Protein AF-W1DVD4-F1 (afdb_monomer_lite)

pLDDT: mean 84.58, std 13.85, range [40.94, 97.06]

Foldseek 3Di:
DPPDDDDQFDDPDPQWTQGLVQRWIWGNDDDTDIGHDDQLRSQLVVVCVVPVVVHDDDPVNCCPRRVVVVVVPDDPVCPVVPPDD

Structure (mmCIF, N/CA/C/O backbone):
data_AF-W1DVD4-F1
#
_entry.id   AF-W1DVD4-F1
#
loop_
_atom_site.group_PDB
_atom_site.id
_atom_site.type_symbol
_atom_site.label_atom_id
_atom_site.label_alt_id
_atom_site.label_comp_id
_atom_site.label_asym_id
_atom_site.label_entity_id
_atom_site.label_seq_id
_atom_site.pdbx_PDB_ins_code
_atom_site.Cartn_x
_atom_site.Cartn_y
_atom_site.Cartn_z
_atom_site.occupancy
_atom_site.B_iso_or_equiv
_atom_site.auth_seq_id
_atom_site.auth_comp_id
_atom_site.auth_asym_id
_atom_site.auth_atom_id
_atom_site.pdbx_PDB_model_num
ATOM 1 N N . MET A 1 1 ? -27.494 2.480 -17.256 1.00 41.84 1 MET A N 1
ATOM 2 C CA . MET A 1 1 ? -26.766 3.012 -16.083 1.00 41.84 1 MET A CA 1
ATOM 3 C C . MET A 1 1 ? -26.020 1.861 -15.424 1.00 41.84 1 MET A C 1
ATOM 5 O O . MET A 1 1 ? -26.613 1.124 -14.648 1.00 41.84 1 MET A O 1
ATOM 9 N N . THR A 1 2 ? -24.758 1.627 -15.778 1.00 51.38 2 THR A N 1
ATOM 10 C CA . THR A 1 2 ? -23.930 0.654 -15.055 1.00 51.38 2 THR A CA 1
ATOM 11 C C . THR A 1 2 ? -23.581 1.270 -13.704 1.00 51.38 2 THR A C 1
ATOM 13 O O . THR A 1 2 ? -22.884 2.279 -13.635 1.00 51.38 2 THR A O 1
ATOM 16 N N . LYS A 1 3 ? -24.127 0.724 -12.612 1.00 59.88 3 LYS A N 1
ATOM 17 C CA . LYS A 1 3 ? -23.692 1.087 -11.258 1.00 59.88 3 LYS A CA 1
ATOM 18 C C . LYS A 1 3 ? -22.245 0.616 -11.112 1.00 59.88 3 LYS A C 1
ATOM 20 O O . LYS A 1 3 ? -22.000 -0.554 -10.843 1.00 59.88 3 LYS A O 1
ATOM 25 N N . GLY A 1 4 ? -21.294 1.504 -11.387 1.00 77.31 4 GLY A N 1
ATOM 26 C CA . GLY A 1 4 ? -19.876 1.222 -11.217 1.00 77.31 4 GLY A CA 1
ATOM 27 C C . GLY A 1 4 ? -19.564 1.069 -9.734 1.00 77.31 4 GLY A C 1
ATOM 28 O O . GLY A 1 4 ? -19.800 1.988 -8.951 1.00 77.31 4 GLY A O 1
ATOM 29 N N . TYR A 1 5 ? -19.047 -0.090 -9.340 1.00 82.00 5 TYR A N 1
ATOM 30 C CA . TYR A 1 5 ? -18.460 -0.257 -8.018 1.00 82.00 5 TYR A CA 1
ATOM 31 C C . TYR A 1 5 ? -17.109 0.466 -7.995 1.00 82.00 5 TYR A C 1
ATOM 33 O O . TYR A 1 5 ? -16.283 0.271 -8.886 1.00 82.00 5 TYR A O 1
ATOM 41 N N . LYS A 1 6 ? -16.883 1.317 -6.988 1.00 86.44 6 LYS A N 1
ATOM 42 C CA . LYS A 1 6 ? -15.603 2.004 -6.770 1.00 86.44 6 LYS A CA 1
ATOM 43 C C . LYS A 1 6 ? -14.840 1.299 -5.654 1.00 86.44 6 LYS A C 1
ATOM 45 O O . LYS A 1 6 ? -15.385 1.106 -4.569 1.00 86.44 6 LYS A O 1
ATOM 50 N N . LEU A 1 7 ? -13.577 0.955 -5.900 1.00 89.25 7 LEU A N 1
ATOM 51 C CA . LEU A 1 7 ? -12.687 0.439 -4.864 1.00 89.25 7 LEU A CA 1
ATOM 52 C C . LEU A 1 7 ? -12.431 1.532 -3.816 1.00 89.25 7 LEU A C 1
ATOM 54 O O . LEU A 1 7 ? -11.878 2.585 -4.131 1.00 89.25 7 LEU A O 1
ATOM 58 N N . LEU A 1 8 ? -12.853 1.284 -2.575 1.00 91.88 8 LEU A N 1
ATOM 59 C CA . LEU A 1 8 ? -12.660 2.216 -1.458 1.00 91.88 8 LEU A CA 1
ATOM 60 C C . LEU A 1 8 ? -11.335 1.985 -0.726 1.00 91.88 8 LEU A C 1
ATOM 62 O O . LEU A 1 8 ? -10.768 2.917 -0.157 1.00 91.88 8 LEU A O 1
ATOM 66 N N . GLY A 1 9 ? -10.838 0.750 -0.732 1.00 94.12 9 GLY A N 1
ATOM 67 C CA . GLY A 1 9 ? -9.669 0.366 0.039 1.00 94.12 9 GLY A CA 1
ATOM 68 C C . GLY A 1 9 ? -9.583 -1.134 0.272 1.00 94.12 9 GLY A C 1
ATOM 69 O O . GLY A 1 9 ? -10.329 -1.910 -0.325 1.00 94.12 9 GLY A O 1
ATOM 70 N N . TYR A 1 10 ? -8.674 -1.522 1.160 1.00 94.81 10 TYR A N 1
ATOM 71 C CA .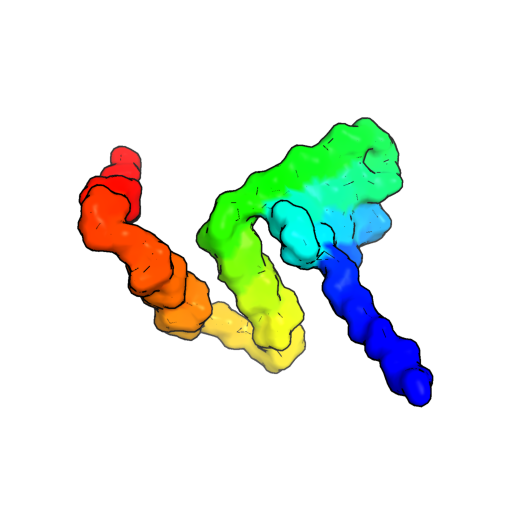 TYR A 1 10 ? -8.310 -2.911 1.415 1.00 94.81 10 TYR A CA 1
ATOM 72 C C . TYR A 1 10 ? -8.403 -3.221 2.908 1.00 94.81 10 TYR A C 1
ATOM 74 O O . TYR A 1 10 ? -7.896 -2.471 3.742 1.00 94.81 10 TYR A O 1
ATOM 82 N N . LYS A 1 11 ? -9.020 -4.352 3.263 1.00 93.94 11 LYS A N 1
ATOM 83 C CA . LYS A 1 11 ? -8.936 -4.900 4.621 1.00 93.94 11 LYS A CA 1
ATOM 84 C C . LYS A 1 11 ? -7.579 -5.594 4.759 1.00 93.94 11 LYS A C 1
ATOM 86 O O . LYS A 1 11 ? -7.370 -6.632 4.141 1.00 93.94 11 LYS A O 1
ATOM 91 N N . LEU A 1 12 ? -6.667 -5.007 5.532 1.00 92.56 12 LEU A N 1
ATOM 92 C CA . LEU A 1 12 ? -5.316 -5.549 5.729 1.00 92.56 12 LEU A CA 1
ATOM 93 C C . LEU A 1 12 ? -5.292 -6.628 6.820 1.00 92.56 12 LEU A C 1
ATOM 95 O O . LEU A 1 12 ? -4.568 -7.609 6.714 1.00 92.56 12 LEU A O 1
ATOM 99 N N . ALA A 1 13 ? -6.100 -6.440 7.862 1.00 90.62 13 ALA A N 1
ATOM 100 C CA . ALA A 1 13 ? -6.298 -7.385 8.957 1.00 90.62 13 ALA A CA 1
ATOM 101 C C . ALA A 1 13 ? -7.707 -7.196 9.537 1.00 90.62 13 ALA A C 1
ATOM 103 O O . ALA A 1 13 ? -8.448 -6.311 9.105 1.00 90.62 13 ALA A O 1
ATOM 104 N N . ASP A 1 14 ? -8.095 -7.991 10.535 1.00 90.81 14 ASP A N 1
ATOM 105 C CA . ASP A 1 14 ? -9.462 -7.963 11.075 1.00 90.81 14 ASP A CA 1
ATOM 106 C C . ASP A 1 14 ? -9.950 -6.592 11.524 1.00 90.81 14 ASP A C 1
ATOM 108 O O . ASP A 1 14 ? -11.091 -6.227 11.240 1.00 90.81 14 ASP A O 1
ATOM 112 N N . ASN A 1 15 ? -9.062 -5.808 12.128 1.00 92.75 15 ASN A N 1
ATOM 113 C CA . ASN A 1 15 ? -9.371 -4.471 12.618 1.00 92.75 15 ASN A CA 1
ATOM 114 C C . ASN A 1 15 ? -8.585 -3.376 11.892 1.00 92.75 15 ASN A C 1
ATOM 116 O O . ASN A 1 15 ? -8.507 -2.270 12.416 1.00 92.75 15 ASN A O 1
ATOM 120 N N . ILE A 1 16 ? -7.992 -3.658 10.727 1.00 94.62 16 ILE A N 1
ATOM 121 C CA . ILE A 1 16 ? -7.149 -2.700 10.001 1.00 94.62 16 ILE A CA 1
ATOM 122 C C . ILE A 1 16 ? -7.651 -2.554 8.569 1.00 94.62 16 ILE A C 1
ATOM 124 O O . ILE A 1 16 ? -7.694 -3.519 7.803 1.00 94.62 16 ILE A O 1
ATOM 128 N N . PHE A 1 17 ? -7.983 -1.323 8.201 1.00 95.56 17 PHE A N 1
ATOM 129 C CA . PHE A 1 17 ? -8.419 -0.955 6.864 1.00 95.56 17 PHE A CA 1
ATOM 130 C C . PHE A 1 17 ? -7.485 0.092 6.274 1.00 95.56 17 PHE A C 1
ATOM 132 O O . PHE A 1 17 ? -7.188 1.096 6.913 1.00 95.56 17 PHE A O 1
ATOM 139 N N . TYR A 1 18 ? -7.048 -0.124 5.042 1.00 97.06 18 TYR A N 1
ATOM 140 C CA . TYR A 1 18 ? -6.346 0.880 4.262 1.00 97.06 18 TYR A CA 1
ATOM 141 C C . TYR A 1 18 ? -7.328 1.586 3.329 1.00 97.06 18 TYR A C 1
ATOM 143 O O . TYR A 1 18 ? -7.869 0.960 2.418 1.00 97.06 18 TYR A O 1
ATOM 151 N N . CYS A 1 19 ? -7.557 2.880 3.549 1.00 95.31 19 CYS A N 1
ATOM 152 C CA . CYS A 1 19 ? -8.405 3.713 2.704 1.00 95.31 19 CYS A CA 1
ATOM 153 C C . CYS A 1 19 ? -7.603 4.237 1.511 1.00 95.31 19 CYS A C 1
ATOM 155 O O . CYS A 1 19 ? -6.675 5.030 1.677 1.00 95.31 19 CYS A O 1
ATOM 157 N N . LEU A 1 20 ? -7.992 3.832 0.300 1.00 94.56 20 LEU A N 1
ATOM 158 C CA . LEU A 1 20 ? -7.270 4.177 -0.926 1.00 94.56 20 LEU A CA 1
ATOM 159 C C . LEU A 1 20 ? -7.389 5.671 -1.256 1.00 94.56 20 LEU A C 1
ATOM 161 O O . LEU A 1 20 ? -6.437 6.287 -1.720 1.00 94.56 20 LEU A O 1
ATOM 165 N N . HIS A 1 21 ? -8.554 6.270 -0.995 1.00 92.00 21 HIS A N 1
ATOM 166 C CA . HIS A 1 21 ? -8.801 7.671 -1.342 1.00 92.00 21 HIS A CA 1
ATOM 167 C C . HIS A 1 21 ? -7.987 8.645 -0.484 1.00 92.00 21 HIS A C 1
ATOM 169 O O . HIS A 1 21 ? -7.455 9.623 -1.003 1.00 92.00 21 HIS A O 1
ATOM 175 N N . HIS A 1 22 ? -7.879 8.359 0.814 1.00 93.19 22 HIS A N 1
ATOM 176 C CA . HIS A 1 22 ? -7.158 9.205 1.764 1.00 93.19 22 HIS A CA 1
ATOM 177 C C . HIS A 1 22 ? -5.720 8.742 2.006 1.00 93.19 22 HIS A C 1
ATOM 179 O O . HIS A 1 22 ? -4.954 9.476 2.615 1.00 93.19 22 HIS A O 1
ATOM 185 N N . ARG A 1 23 ? -5.316 7.572 1.491 1.00 95.06 23 ARG A N 1
ATOM 186 C CA . ARG A 1 23 ? -3.987 6.972 1.698 1.00 95.06 23 ARG A CA 1
ATOM 187 C C . ARG A 1 23 ? -3.627 6.866 3.177 1.00 95.06 23 ARG A C 1
ATOM 189 O O . ARG A 1 23 ? -2.562 7.292 3.619 1.00 95.06 23 ARG A O 1
ATOM 196 N N . GLU A 1 24 ? -4.528 6.263 3.935 1.00 96.56 24 GLU A N 1
ATOM 197 C CA . GLU A 1 24 ? -4.417 6.144 5.385 1.00 96.56 24 GLU A CA 1
ATOM 198 C C . GLU A 1 24 ? -4.775 4.746 5.870 1.00 96.56 24 GLU A C 1
ATOM 200 O O . GLU A 1 24 ? -5.609 4.053 5.284 1.00 96.56 24 GLU A O 1
ATOM 205 N N . ILE A 1 25 ? -4.143 4.345 6.967 1.00 96.31 25 ILE A N 1
ATOM 206 C CA . ILE A 1 25 ? -4.450 3.112 7.683 1.00 96.31 25 ILE A CA 1
ATOM 207 C C . ILE A 1 25 ? -5.331 3.470 8.876 1.00 96.31 25 ILE A C 1
ATOM 209 O O . ILE A 1 25 ? -4.970 4.314 9.695 1.00 96.31 25 ILE A O 1
ATOM 213 N N . ILE A 1 26 ? -6.486 2.822 8.971 1.00 95.31 26 ILE A N 1
ATOM 214 C CA . ILE A 1 26 ? -7.525 3.085 9.960 1.00 95.31 26 ILE A CA 1
ATOM 215 C C . ILE A 1 26 ? -7.753 1.817 10.775 1.00 95.31 26 ILE A C 1
ATOM 217 O O . ILE A 1 26 ? -7.940 0.727 10.228 1.00 95.31 26 ILE A O 1
ATOM 221 N N . THR A 1 27 ? -7.783 1.972 12.094 1.00 94.31 27 THR A N 1
ATOM 222 C CA . THR A 1 27 ? -8.255 0.920 13.000 1.00 94.31 27 THR A CA 1
ATOM 223 C C . THR A 1 27 ? -9.782 0.938 13.079 1.00 94.31 27 THR A C 1
ATOM 225 O O . THR A 1 27 ? -10.392 1.971 13.342 1.00 94.31 27 THR A O 1
ATOM 228 N N . LEU A 1 28 ? -10.417 -0.207 12.821 1.00 88.00 28 LEU A N 1
ATOM 229 C CA . LEU A 1 28 ? -11.879 -0.334 12.753 1.00 88.00 28 LEU A CA 1
ATOM 230 C C . LEU A 1 28 ? -12.539 -0.554 14.124 1.00 88.00 28 LEU A C 1
ATOM 232 O O . LEU A 1 28 ? -13.744 -0.355 14.261 1.00 88.00 28 LEU A O 1
ATOM 236 N N . ARG A 1 29 ? -11.777 -1.007 15.126 1.00 85.81 29 ARG A N 1
ATOM 237 C CA . ARG A 1 29 ? -12.261 -1.305 16.483 1.00 85.81 29 ARG A CA 1
ATOM 238 C C . ARG A 1 29 ? -11.265 -0.819 17.533 1.00 85.81 29 ARG A C 1
ATOM 240 O O . ARG A 1 29 ? -10.064 -0.800 17.276 1.00 85.81 29 ARG A O 1
ATOM 247 N N . GLY A 1 30 ? -11.771 -0.510 18.726 1.00 82.19 30 GLY A N 1
ATOM 248 C CA . GLY A 1 30 ? -10.972 0.012 19.836 1.00 82.19 30 GLY A CA 1
ATOM 249 C C . GLY A 1 30 ? -10.693 1.509 19.699 1.00 82.19 30 GLY A C 1
ATOM 250 O O . GLY A 1 30 ? -11.461 2.237 19.067 1.00 82.19 30 GLY A O 1
ATOM 251 N N . THR A 1 31 ? -9.604 1.978 20.308 1.00 80.50 31 THR A N 1
ATOM 252 C CA . THR A 1 31 ? -9.186 3.381 20.219 1.00 80.50 31 THR A CA 1
ATOM 253 C C . THR A 1 31 ? -8.851 3.731 18.775 1.00 80.50 31 THR A C 1
ATOM 255 O O . THR A 1 31 ? -7.908 3.184 18.198 1.00 80.50 31 THR A O 1
ATOM 258 N N . ARG A 1 32 ? -9.622 4.659 18.198 1.00 79.69 32 ARG A N 1
ATOM 259 C CA . ARG A 1 32 ? -9.456 5.097 16.813 1.00 79.69 32 ARG A CA 1
ATOM 260 C C . ARG A 1 32 ? -8.058 5.675 16.607 1.00 79.69 32 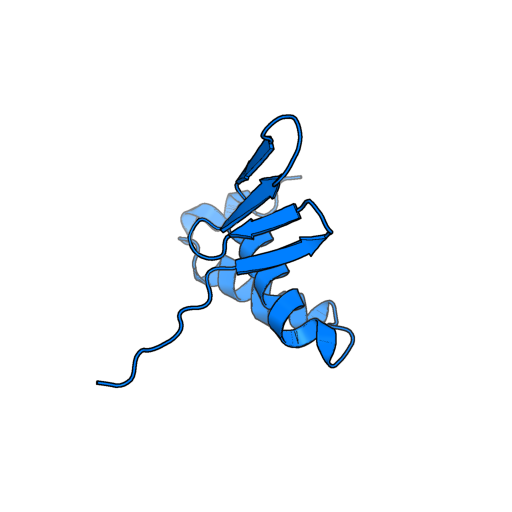ARG A C 1
ATOM 262 O O . ARG A 1 32 ? -7.771 6.802 16.993 1.00 79.69 32 ARG A O 1
ATOM 269 N N . THR A 1 33 ? -7.226 4.895 15.939 1.00 87.06 33 THR A N 1
ATOM 270 C CA . THR A 1 33 ? -5.914 5.290 15.435 1.00 87.06 33 THR A CA 1
ATOM 271 C C . THR A 1 33 ? -5.981 5.364 13.916 1.00 87.06 33 THR A C 1
ATOM 273 O O . THR A 1 33 ? -6.463 4.432 13.262 1.00 87.06 33 THR A O 1
ATOM 276 N N . GLN A 1 34 ? -5.516 6.485 13.373 1.00 91.88 34 GLN A N 1
ATOM 277 C CA . GLN A 1 34 ? -5.471 6.782 11.947 1.00 91.88 34 GLN A CA 1
ATOM 278 C C . GLN A 1 34 ? -4.047 7.214 11.607 1.00 91.88 34 GLN A C 1
ATOM 280 O O . GLN A 1 34 ? -3.507 8.126 12.232 1.00 91.88 34 GLN A O 1
ATOM 285 N N . VAL A 1 35 ? -3.433 6.533 10.644 1.00 94.19 35 VAL A N 1
ATOM 286 C CA . VAL A 1 35 ? -2.059 6.796 10.214 1.00 94.19 35 VAL A CA 1
ATOM 287 C C . VAL A 1 35 ? -2.083 7.220 8.758 1.00 94.19 35 VAL A C 1
ATOM 289 O O . VAL A 1 35 ? -2.335 6.407 7.869 1.00 94.19 35 VAL A O 1
ATOM 292 N N . GLN A 1 36 ? -1.802 8.496 8.518 1.00 96.12 36 GLN A N 1
ATOM 293 C CA . GLN A 1 36 ? -1.628 9.027 7.174 1.00 96.12 36 GLN A CA 1
ATOM 294 C C . GLN A 1 36 ? -0.310 8.514 6.586 1.00 96.12 36 GLN A C 1
ATOM 296 O O . GLN A 1 36 ? 0.760 8.735 7.159 1.00 96.12 36 GLN A O 1
ATOM 301 N N . LEU A 1 37 ? -0.366 7.865 5.423 1.00 94.25 37 LEU A N 1
ATOM 302 C CA . LEU A 1 37 ? 0.841 7.451 4.719 1.00 94.25 37 LEU A CA 1
ATOM 303 C C . LEU A 1 37 ? 1.405 8.618 3.910 1.00 94.25 37 LEU A C 1
ATOM 305 O O . LEU A 1 37 ? 0.679 9.351 3.234 1.00 94.25 37 LEU A O 1
ATOM 309 N N . ARG A 1 38 ? 2.733 8.759 3.938 1.00 90.75 38 ARG A N 1
ATOM 310 C CA . ARG A 1 38 ? 3.452 9.608 2.978 1.00 90.75 38 ARG A CA 1
ATOM 311 C C . ARG A 1 38 ? 3.336 8.997 1.581 1.00 90.75 38 ARG A C 1
ATOM 313 O O . ARG A 1 38 ? 3.193 7.783 1.451 1.00 90.75 38 ARG A O 1
ATOM 320 N N . SER A 1 39 ? 3.481 9.816 0.539 1.00 86.56 39 SER A N 1
ATOM 321 C CA . SER A 1 39 ? 3.319 9.384 -0.858 1.00 86.56 39 SER A CA 1
ATOM 322 C C . SER A 1 39 ? 4.121 8.127 -1.201 1.00 86.56 39 SER A C 1
ATOM 324 O O . SER A 1 39 ? 3.566 7.210 -1.793 1.00 86.56 39 SER A O 1
ATOM 326 N N . THR A 1 40 ? 5.382 8.034 -0.765 1.00 89.12 40 THR A N 1
ATOM 327 C CA . THR A 1 40 ? 6.219 6.846 -1.000 1.00 89.12 40 THR A CA 1
ATOM 328 C C . THR A 1 40 ? 5.66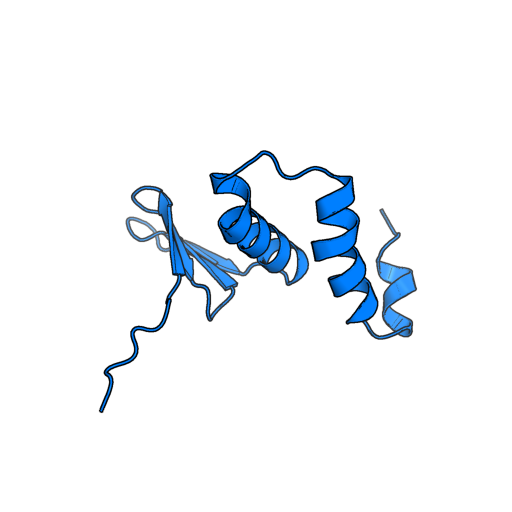1 5.587 -0.353 1.00 89.12 40 THR A C 1
ATOM 330 O O . THR A 1 40 ? 5.587 4.550 -1.001 1.00 89.12 40 THR A O 1
ATOM 333 N N . MET A 1 41 ? 5.223 5.684 0.904 1.00 92.75 41 MET A N 1
ATOM 334 C CA . MET A 1 41 ? 4.647 4.555 1.638 1.00 92.75 41 MET A CA 1
ATOM 335 C C . MET A 1 41 ? 3.344 4.083 0.986 1.00 92.75 41 MET A C 1
ATOM 337 O O . MET A 1 41 ? 3.133 2.884 0.843 1.00 92.75 41 MET A O 1
ATOM 341 N N . ALA A 1 42 ? 2.493 5.022 0.561 1.00 92.94 42 ALA A N 1
ATOM 342 C CA . ALA A 1 42 ? 1.244 4.706 -0.121 1.00 92.94 42 ALA A CA 1
ATOM 343 C C . ALA A 1 42 ? 1.488 4.045 -1.483 1.00 92.94 42 ALA A C 1
ATOM 345 O O . ALA A 1 42 ? 0.928 2.989 -1.743 1.00 92.94 42 ALA A O 1
ATOM 346 N N . CYS A 1 43 ? 2.369 4.609 -2.318 1.00 92.38 43 CYS A N 1
ATOM 347 C CA . CYS A 1 43 ? 2.695 4.030 -3.622 1.00 92.38 43 CYS A CA 1
ATOM 348 C C . CYS A 1 43 ? 3.290 2.622 -3.493 1.00 92.38 43 CYS A C 1
ATOM 350 O O . CYS A 1 43 ? 2.901 1.734 -4.246 1.00 92.38 43 CYS A O 1
ATOM 352 N N . LEU A 1 44 ? 4.193 2.403 -2.530 1.00 94.00 44 LEU A N 1
ATOM 353 C CA . LEU A 1 44 ? 4.741 1.076 -2.252 1.00 94.00 44 LEU A CA 1
ATOM 354 C C . LEU A 1 44 ? 3.636 0.090 -1.858 1.00 94.00 44 LEU A C 1
ATOM 356 O O . LEU A 1 44 ? 3.534 -0.984 -2.444 1.00 94.00 44 LEU A O 1
ATOM 360 N N . LEU A 1 45 ? 2.799 0.456 -0.884 1.00 94.88 45 LEU A N 1
ATOM 361 C CA . LEU A 1 45 ? 1.723 -0.409 -0.404 1.00 94.88 45 LEU A CA 1
ATOM 362 C C . LEU A 1 45 ? 0.716 -0.735 -1.516 1.00 94.88 45 LEU A C 1
ATOM 364 O O . LEU A 1 45 ? 0.360 -1.895 -1.691 1.00 94.88 45 LEU A O 1
ATOM 368 N N . GLU A 1 46 ? 0.281 0.268 -2.282 1.00 93.94 46 GLU A N 1
ATOM 369 C CA . GLU A 1 46 ? -0.631 0.104 -3.421 1.00 93.94 46 GLU A CA 1
ATOM 370 C C . GLU A 1 46 ? -0.037 -0.844 -4.479 1.00 93.94 46 GLU A C 1
ATOM 372 O O . GLU A 1 46 ? -0.745 -1.719 -4.978 1.00 93.94 46 GLU A O 1
ATOM 377 N N . TYR A 1 47 ? 1.264 -0.727 -4.772 1.00 93.75 47 TYR A N 1
ATOM 378 C CA . TYR A 1 47 ? 1.954 -1.604 -5.720 1.00 93.75 47 TYR A CA 1
ATOM 379 C C . TYR A 1 47 ? 2.022 -3.052 -5.221 1.00 93.75 47 TYR A C 1
ATOM 381 O O . TYR A 1 47 ? 1.682 -3.987 -5.948 1.00 93.75 47 TYR A O 1
ATOM 389 N N . LEU A 1 48 ? 2.397 -3.252 -3.956 1.00 94.75 48 LEU A N 1
ATOM 390 C CA . LEU A 1 48 ? 2.449 -4.583 -3.349 1.00 94.75 48 LEU A CA 1
ATOM 391 C C . LEU A 1 48 ? 1.065 -5.240 -3.290 1.00 94.75 48 LEU A C 1
ATOM 393 O O . LEU A 1 48 ? 0.950 -6.435 -3.542 1.00 94.75 48 LEU A O 1
ATOM 397 N N . LEU A 1 49 ? 0.004 -4.478 -3.014 1.00 92.75 49 LEU A N 1
ATOM 398 C CA . LEU A 1 49 ? -1.369 -4.995 -3.019 1.00 92.75 49 LEU A CA 1
ATOM 399 C C . LEU A 1 49 ? -1.836 -5.407 -4.422 1.00 92.75 49 LEU A C 1
ATOM 401 O O . LEU A 1 49 ? -2.596 -6.367 -4.548 1.00 92.75 49 LEU A O 1
ATOM 405 N N . ALA A 1 50 ? -1.384 -4.703 -5.462 1.00 91.31 50 ALA A N 1
ATOM 406 C CA . ALA A 1 50 ? -1.735 -5.005 -6.846 1.00 91.31 50 ALA A CA 1
ATOM 407 C C . ALA A 1 50 ? -0.965 -6.209 -7.417 1.00 91.31 50 ALA A C 1
ATOM 409 O O . ALA A 1 50 ? -1.540 -6.979 -8.181 1.00 91.31 50 ALA A O 1
ATOM 410 N N . HIS A 1 51 ? 0.308 -6.388 -7.047 1.00 93.31 51 HIS A N 1
ATOM 411 C CA . HIS A 1 51 ? 1.208 -7.345 -7.713 1.00 93.31 51 HIS A CA 1
ATOM 412 C C . HIS A 1 51 ? 1.716 -8.478 -6.810 1.00 93.31 51 HIS A C 1
ATOM 414 O O . HIS A 1 51 ? 2.012 -9.572 -7.289 1.00 93.31 51 HIS A O 1
ATOM 42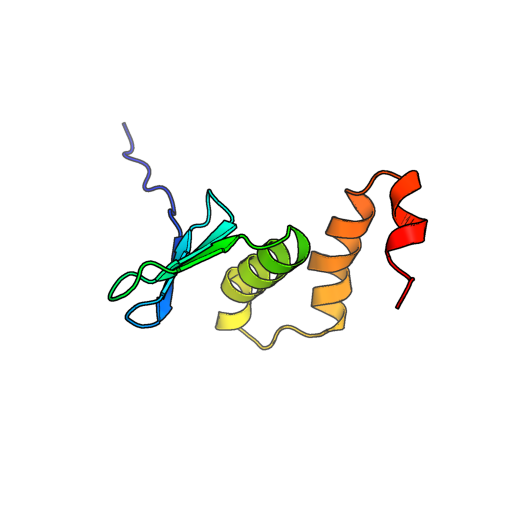0 N N . GLY A 1 52 ? 1.769 -8.259 -5.495 1.00 90.25 52 GLY A N 1
ATOM 421 C CA . GLY A 1 52 ? 2.344 -9.201 -4.530 1.00 90.25 52 GLY A CA 1
ATOM 422 C C . GLY A 1 52 ? 1.534 -10.480 -4.322 1.00 90.25 52 GLY A C 1
ATOM 423 O O . GLY A 1 52 ? 2.009 -11.412 -3.678 1.00 90.25 52 GLY A O 1
ATOM 424 N N . ARG A 1 53 ? 0.309 -10.551 -4.860 1.00 88.50 53 ARG A N 1
ATOM 425 C CA . ARG A 1 53 ? -0.514 -11.766 -4.805 1.00 88.50 53 ARG A CA 1
ATOM 426 C C . AR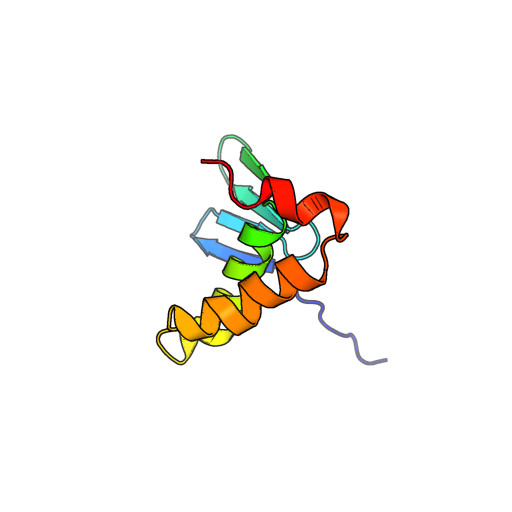G A 1 53 ? -0.038 -12.842 -5.781 1.00 88.50 53 ARG A C 1
ATOM 428 O O . ARG A 1 53 ? -0.203 -14.024 -5.497 1.00 88.50 53 ARG A O 1
ATOM 435 N N . GLU A 1 54 ? 0.493 -12.441 -6.930 1.00 89.62 54 GLU A N 1
ATOM 436 C CA . GLU A 1 54 ? 0.851 -13.363 -8.014 1.00 89.62 54 GLU A CA 1
ATOM 437 C C . GLU A 1 54 ? 2.282 -13.872 -7.875 1.00 89.62 54 GLU A C 1
ATOM 439 O O . GLU A 1 54 ? 2.577 -15.016 -8.218 1.00 89.62 54 GLU A O 1
ATOM 444 N N . ARG A 1 55 ? 3.175 -13.021 -7.362 1.00 92.69 55 ARG A N 1
ATOM 445 C CA . ARG A 1 55 ? 4.591 -13.336 -7.203 1.00 92.69 55 ARG A CA 1
ATOM 446 C C . ARG A 1 55 ? 5.257 -12.441 -6.173 1.00 92.69 55 ARG A C 1
ATOM 448 O O . ARG A 1 55 ? 4.750 -11.378 -5.819 1.00 92.69 55 ARG A O 1
ATOM 455 N N . LEU A 1 56 ? 6.456 -12.851 -5.773 1.00 93.44 56 LEU A N 1
ATOM 456 C CA . LEU A 1 56 ? 7.365 -11.966 -5.068 1.00 93.44 56 LEU A CA 1
ATOM 457 C C . LEU A 1 56 ? 7.737 -10.787 -5.981 1.00 93.44 56 LEU A C 1
ATOM 459 O O . LEU A 1 56 ? 8.098 -10.968 -7.149 1.00 93.44 56 LEU A O 1
ATOM 463 N N . VAL A 1 57 ? 7.619 -9.583 -5.434 1.00 95.25 57 VAL A N 1
ATOM 464 C CA . VAL A 1 57 ? 8.048 -8.339 -6.076 1.00 95.25 57 VAL A CA 1
ATOM 465 C C . VAL A 1 57 ? 9.514 -8.123 -5.705 1.00 95.25 57 VAL A C 1
ATOM 467 O O . VAL A 1 57 ? 9.835 -8.156 -4.518 1.00 95.25 57 VAL A O 1
ATOM 470 N N . SER A 1 58 ? 10.397 -7.962 -6.695 1.00 94.12 58 SER A N 1
ATOM 471 C CA . SER A 1 58 ? 11.832 -7.773 -6.439 1.00 94.12 58 SER A CA 1
ATOM 472 C C . SER A 1 58 ? 12.163 -6.320 -6.106 1.00 94.12 58 SER A C 1
ATOM 474 O O . SER A 1 58 ? 11.403 -5.403 -6.433 1.00 94.12 58 SER A O 1
ATOM 476 N N . ASP A 1 59 ? 13.324 -6.099 -5.493 1.00 93.38 59 ASP A N 1
ATOM 477 C CA . ASP A 1 59 ? 13.794 -4.754 -5.171 1.00 93.38 59 ASP A CA 1
ATOM 478 C C . ASP A 1 59 ? 14.013 -3.921 -6.442 1.00 93.38 59 ASP A C 1
ATOM 480 O O . ASP A 1 59 ? 13.609 -2.762 -6.484 1.00 93.38 59 ASP A O 1
ATOM 484 N N . GLU A 1 60 ? 14.558 -4.504 -7.517 1.00 93.56 60 GLU A N 1
ATOM 485 C CA . GLU A 1 60 ? 14.733 -3.810 -8.803 1.00 93.56 60 GLU A CA 1
ATOM 486 C C . GLU A 1 60 ? 13.397 -3.321 -9.364 1.00 93.56 60 GLU A C 1
ATOM 488 O O . GLU A 1 60 ? 13.282 -2.201 -9.867 1.00 93.56 60 GLU A O 1
ATOM 493 N N . GLU A 1 61 ? 12.359 -4.145 -9.247 1.00 93.00 61 GLU A N 1
ATOM 494 C CA . GLU A 1 61 ? 11.031 -3.775 -9.698 1.00 93.00 61 GLU A CA 1
ATOM 495 C C . GLU A 1 61 ? 10.446 -2.632 -8.873 1.00 93.00 61 GLU A C 1
ATOM 497 O O . GLU A 1 61 ? 9.840 -1.724 -9.446 1.00 93.00 61 GLU A O 1
ATOM 502 N N . LEU A 1 62 ? 10.628 -2.655 -7.552 1.00 92.81 62 LEU A N 1
ATOM 503 C CA . LEU A 1 62 ? 10.210 -1.560 -6.682 1.00 92.81 62 LEU A CA 1
ATOM 504 C C . LEU A 1 62 ? 10.967 -0.273 -7.015 1.00 92.81 62 LEU A C 1
ATOM 506 O O . LEU A 1 62 ? 10.350 0.795 -7.092 1.00 92.81 62 LEU A O 1
ATOM 510 N N . MET A 1 63 ? 12.273 -0.365 -7.275 1.00 91.00 63 MET A N 1
ATOM 511 C CA . MET A 1 63 ? 13.087 0.789 -7.648 1.00 91.00 63 MET A CA 1
ATOM 512 C C . MET A 1 63 ? 12.531 1.484 -8.895 1.00 91.00 63 MET A C 1
ATOM 514 O O . MET A 1 63 ? 12.309 2.695 -8.866 1.00 91.00 63 MET A O 1
ATOM 518 N N . ILE A 1 64 ? 12.189 0.722 -9.935 1.00 88.94 64 ILE A N 1
ATOM 519 C CA . ILE A 1 64 ? 11.657 1.256 -11.198 1.00 88.94 64 ILE A CA 1
ATOM 520 C C . ILE A 1 64 ? 10.195 1.707 -11.049 1.00 88.94 64 ILE A C 1
ATOM 522 O O . ILE A 1 64 ? 9.803 2.811 -11.434 1.00 88.94 64 ILE A O 1
ATOM 526 N N . ASN A 1 65 ? 9.337 0.856 -10.486 1.00 87.94 65 ASN A N 1
ATOM 527 C CA . ASN A 1 65 ? 7.891 1.065 -10.556 1.00 87.94 65 ASN A CA 1
ATOM 528 C C . ASN A 1 65 ? 7.320 1.931 -9.438 1.00 87.94 65 ASN A C 1
ATOM 530 O O . ASN A 1 65 ? 6.191 2.415 -9.584 1.00 87.94 65 ASN A O 1
ATOM 534 N N . VAL A 1 66 ? 8.081 2.141 -8.362 1.00 89.06 66 VAL A N 1
ATOM 535 C CA . VAL A 1 66 ? 7.686 2.962 -7.217 1.00 89.06 66 VAL A CA 1
ATOM 536 C C . VAL A 1 66 ? 8.654 4.135 -7.045 1.00 89.06 66 VAL A C 1
ATOM 538 O O . VAL A 1 66 ? 8.219 5.284 -7.148 1.00 89.06 66 VAL A O 1
ATOM 541 N N . TRP A 1 67 ? 9.951 3.890 -6.830 1.00 86.00 67 TRP A N 1
ATOM 542 C CA . TRP A 1 67 ? 10.899 4.959 -6.473 1.00 86.00 67 TRP A CA 1
ATOM 543 C C . TRP A 1 67 ? 11.179 5.925 -7.621 1.00 86.00 67 TRP A C 1
ATOM 545 O O . TRP A 1 67 ? 11.054 7.132 -7.421 1.00 86.00 67 TRP A O 1
ATOM 555 N N . GLU A 1 68 ? 11.487 5.443 -8.824 1.00 83.94 68 GLU A N 1
ATOM 556 C CA . GLU A 1 68 ? 11.731 6.318 -9.977 1.00 83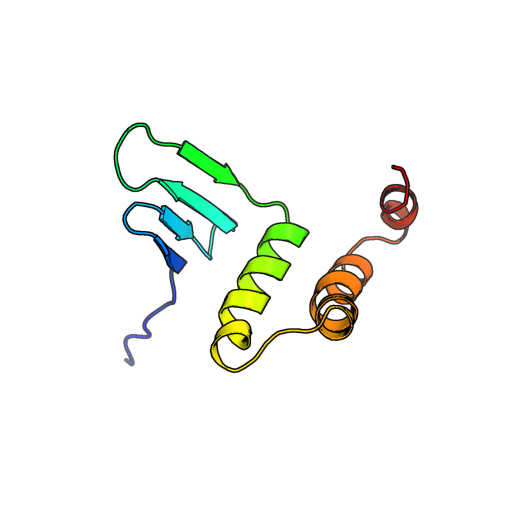.94 68 GLU A CA 1
ATOM 557 C C . GLU A 1 68 ? 10.500 7.159 -10.322 1.00 83.94 68 GLU A C 1
ATOM 559 O O . GLU A 1 68 ? 10.626 8.352 -10.604 1.00 83.94 68 GLU A O 1
ATOM 564 N N . LYS A 1 69 ? 9.289 6.598 -10.196 1.00 79.00 69 LYS A N 1
ATOM 565 C CA . LYS A 1 69 ? 8.049 7.369 -10.383 1.00 79.00 69 LYS A CA 1
ATOM 566 C C . LYS A 1 69 ? 7.918 8.491 -9.360 1.00 79.00 69 LYS A C 1
ATOM 568 O O . LYS A 1 69 ? 7.582 9.611 -9.733 1.00 79.00 69 LYS A O 1
ATOM 573 N N . ILE A 1 70 ? 8.221 8.227 -8.092 1.00 80.81 70 ILE A N 1
ATOM 574 C CA . ILE A 1 70 ? 8.175 9.251 -7.040 1.00 80.81 70 ILE A CA 1
ATOM 575 C C . ILE A 1 70 ? 9.224 10.334 -7.289 1.00 80.81 70 ILE A C 1
ATOM 577 O O . ILE A 1 70 ? 8.907 11.515 -7.189 1.00 80.81 70 ILE A O 1
ATOM 581 N N . ILE A 1 71 ? 10.450 9.943 -7.638 1.00 76.19 71 ILE A N 1
ATOM 582 C CA . ILE A 1 71 ? 11.545 10.866 -7.947 1.00 76.19 71 ILE A CA 1
ATOM 583 C C . ILE A 1 71 ? 11.167 11.732 -9.152 1.00 76.19 71 ILE A C 1
ATOM 585 O O . ILE A 1 71 ? 11.248 12.952 -9.065 1.00 76.19 71 ILE A O 1
ATOM 589 N N . SER A 1 72 ? 10.664 11.134 -10.233 1.00 72.69 72 SER A N 1
ATOM 590 C CA . SER A 1 72 ? 10.252 11.861 -11.441 1.00 72.69 72 SER A CA 1
ATOM 591 C C . SER A 1 72 ? 9.102 12.849 -11.205 1.00 72.69 72 SER A C 1
ATOM 593 O O . SER A 1 72 ? 9.017 13.868 -11.888 1.00 72.69 72 SER A O 1
ATOM 595 N N . ALA A 1 73 ? 8.238 12.578 -10.220 1.00 73.62 73 ALA A N 1
ATOM 596 C CA . ALA A 1 73 ? 7.133 13.449 -9.832 1.00 73.62 73 ALA A CA 1
ATOM 597 C C . ALA A 1 73 ? 7.555 14.595 -8.893 1.00 73.62 73 ALA A C 1
ATOM 599 O O . ALA A 1 73 ? 6.765 15.508 -8.640 1.00 73.62 73 ALA A O 1
ATOM 600 N N . LEU A 1 74 ? 8.778 14.563 -8.353 1.00 70.06 74 LEU A N 1
ATOM 601 C CA . LEU A 1 74 ? 9.295 15.623 -7.497 1.00 70.06 74 LEU A CA 1
ATOM 602 C C . LEU A 1 74 ? 9.877 16.774 -8.337 1.00 70.06 74 LEU A C 1
ATOM 604 O O . LEU A 1 74 ? 10.557 16.551 -9.340 1.00 70.06 74 LEU A O 1
ATOM 608 N N . PRO A 1 75 ? 9.681 18.036 -7.917 1.00 70.69 75 PRO A N 1
ATOM 609 C CA . PRO A 1 75 ? 10.369 19.156 -8.541 1.00 70.69 75 PRO A CA 1
ATOM 610 C C . PRO A 1 75 ? 11.883 19.009 -8.352 1.00 70.69 75 PRO A C 1
ATOM 612 O O . PRO A 1 75 ? 12.343 18.565 -7.299 1.00 70.69 75 PRO A O 1
ATOM 615 N N . ARG A 1 76 ? 12.675 19.449 -9.342 1.00 66.12 76 ARG A N 1
ATOM 616 C CA . ARG A 1 76 ? 14.146 19.292 -9.332 1.00 66.12 76 ARG A CA 1
ATOM 617 C C . ARG A 1 76 ? 14.826 19.856 -8.074 1.00 66.12 76 ARG A C 1
ATOM 619 O O . ARG A 1 76 ? 15.876 19.370 -7.668 1.00 66.12 76 ARG A O 1
ATOM 626 N N . SER A 1 77 ? 14.209 20.843 -7.426 1.00 72.56 77 SER A N 1
ATOM 627 C CA . SER A 1 77 ? 14.661 21.435 -6.160 1.00 72.56 77 SER A CA 1
ATOM 628 C C . SER A 1 77 ? 14.560 20.497 -4.948 1.00 72.56 77 SER A C 1
ATOM 630 O O . SER A 1 77 ? 15.193 20.744 -3.925 1.00 72.56 77 SER A O 1
ATOM 632 N N . ALA A 1 78 ? 13.780 19.417 -5.032 1.00 64.69 78 ALA A N 1
ATOM 633 C CA . ALA A 1 78 ? 13.587 18.462 -3.947 1.00 64.69 78 ALA A CA 1
ATOM 634 C C . ALA A 1 78 ? 14.605 17.309 -3.955 1.00 64.69 78 ALA A C 1
ATOM 636 O O . ALA A 1 78 ? 14.727 16.628 -2.936 1.00 64.69 78 ALA A O 1
ATOM 637 N N . TYR A 1 79 ? 15.374 17.122 -5.037 1.00 63.94 79 TYR A N 1
ATOM 638 C CA . TYR A 1 79 ? 16.345 16.026 -5.146 1.00 63.94 79 TYR A CA 1
ATOM 639 C C . TYR A 1 79 ? 17.421 16.056 -4.051 1.00 63.94 79 TYR A C 1
ATOM 641 O O . TYR A 1 79 ? 17.788 15.010 -3.525 1.00 63.94 79 TYR A O 1
ATOM 649 N N . GLY A 1 80 ? 17.851 17.243 -3.607 1.00 58.97 80 GLY A N 1
ATOM 650 C CA . GLY A 1 80 ? 18.838 17.387 -2.528 1.00 58.97 80 GLY A CA 1
ATOM 651 C C . GLY A 1 80 ? 18.368 16.915 -1.142 1.00 58.97 80 GLY A C 1
ATOM 652 O O . GLY A 1 80 ? 19.192 16.770 -0.241 1.00 58.97 80 GLY A O 1
ATOM 653 N N . ARG A 1 81 ? 17.061 16.665 -0.955 1.00 59.53 81 ARG A N 1
ATOM 654 C CA . ARG A 1 81 ? 16.485 16.153 0.304 1.00 59.53 81 ARG A CA 1
ATOM 655 C C . ARG A 1 81 ? 16.335 14.631 0.340 1.00 59.53 81 ARG A C 1
ATOM 657 O O . ARG A 1 81 ? 16.030 14.100 1.399 1.00 59.53 81 ARG A O 1
ATOM 664 N N . LEU A 1 82 ? 16.543 13.938 -0.781 1.00 54.78 82 LEU A N 1
ATOM 665 C CA . LEU A 1 82 ? 16.380 12.481 -0.870 1.00 54.78 82 LEU A CA 1
ATOM 666 C C . LEU A 1 82 ? 17.593 11.691 -0.348 1.00 54.78 82 LEU A C 1
ATOM 668 O O . LEU A 1 82 ? 17.460 10.503 -0.088 1.00 54.78 82 LEU A O 1
ATOM 672 N N . PHE A 1 83 ? 18.750 12.339 -0.168 1.00 53.94 83 PHE A N 1
ATOM 673 C CA . PHE A 1 83 ? 20.027 11.675 0.142 1.00 53.94 83 PHE A CA 1
ATOM 674 C C . PHE A 1 83 ? 20.666 12.111 1.468 1.00 53.94 83 PHE A C 1
ATOM 676 O O . PHE A 1 83 ? 21.847 11.858 1.693 1.00 53.94 83 PHE A O 1
ATOM 683 N N . ARG A 1 84 ? 19.928 12.800 2.346 1.00 45.12 84 ARG A N 1
ATOM 684 C CA . ARG A 1 84 ? 20.425 13.131 3.689 1.00 45.12 84 ARG A CA 1
ATOM 685 C C . ARG A 1 84 ? 19.855 12.129 4.690 1.00 45.12 84 ARG A C 1
ATOM 687 O O . ARG A 1 84 ? 18.650 12.151 4.934 1.00 45.12 84 ARG A O 1
ATOM 694 N N . ALA A 1 85 ? 20.730 11.245 5.168 1.00 40.94 85 ALA A N 1
ATOM 695 C CA . ALA A 1 85 ? 20.495 10.343 6.292 1.00 40.94 85 ALA A CA 1
ATOM 696 C C . ALA A 1 85 ? 20.471 11.116 7.618 1.00 40.94 85 ALA A C 1
ATOM 698 O O . ALA A 1 85 ? 21.215 12.122 7.716 1.00 40.94 85 ALA A O 1
#

Secondary structure (DSSP, 8-state):
---PPPP-EEEEETTEEEETTTTEEEESSSS--EEEPPHHHHHHHHHHHHHTTTSPPPHHHHIIIIIIHHHHHS-GGGGGGSS--

Sequence (85 aa):
MTKGYKLLGYKLADNIFYCLHHREIITLRGTRTQVQLRSTMACLLEYLLAHGRERLVSDEELMINVWEKIISALPRSAYGRLFRA

Radius of gyration: 15.83 Å; chains: 1; bounding box: 47×35×36 Å

Organism: NCBI:txid1432552